Protein AF-A0A0K8PWK3-F1 (afdb_monomer_lite)

pLDDT: mean 81.65, std 16.62, range [42.78, 98.25]

Structure (mmCIF, N/CA/C/O backbone):
data_AF-A0A0K8PWK3-F1
#
_entry.id   AF-A0A0K8PWK3-F1
#
loop_
_atom_site.group_PDB
_atom_site.id
_atom_site.type_symbol
_atom_site.label_atom_id
_atom_site.label_alt_id
_atom_site.label_comp_id
_atom_site.label_asym_id
_atom_site.label_entity_id
_atom_site.label_seq_id
_atom_site.pdbx_PDB_ins_code
_atom_site.Cartn_x
_atom_site.Cartn_y
_atom_site.Cartn_z
_atom_site.occupancy
_atom_site.B_iso_or_equiv
_atom_site.auth_seq_id
_atom_site.auth_comp_id
_atom_site.auth_asym_id
_atom_site.auth_atom_id
_atom_site.pdbx_PDB_model_num
ATOM 1 N N . MET A 1 1 ? -33.731 -23.211 30.037 1.00 50.69 1 MET A N 1
ATOM 2 C CA . MET A 1 1 ? -32.397 -22.953 29.445 1.00 50.69 1 MET A CA 1
ATOM 3 C C . MET A 1 1 ? -32.515 -22.995 27.926 1.00 50.69 1 MET A C 1
ATOM 5 O O . MET A 1 1 ? -33.249 -23.843 27.439 1.00 50.69 1 MET A O 1
ATOM 9 N N . ARG A 1 2 ? -31.773 -22.110 27.237 1.00 42.78 2 ARG A N 1
ATOM 10 C CA . ARG A 1 2 ? -31.769 -21.764 25.792 1.00 42.78 2 ARG A CA 1
ATOM 11 C C . ARG A 1 2 ? -32.763 -20.676 25.363 1.00 42.78 2 ARG A C 1
ATOM 13 O O . ARG A 1 2 ? -33.850 -20.954 24.878 1.00 42.78 2 ARG A O 1
ATOM 20 N N 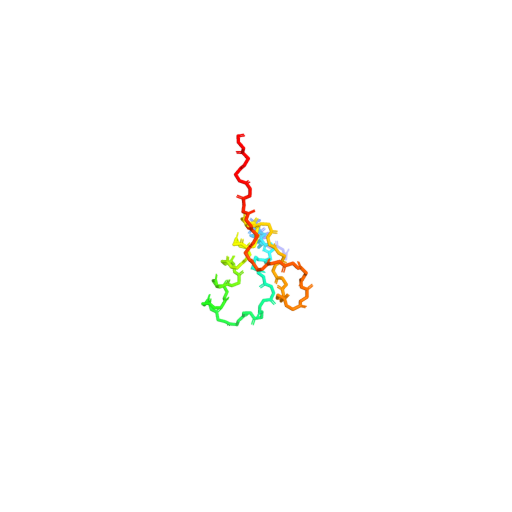. THR A 1 3 ? -32.332 -19.424 25.494 1.00 48.84 3 THR A N 1
ATOM 21 C CA . THR A 1 3 ? -32.824 -18.287 24.705 1.00 48.84 3 THR A CA 1
ATOM 22 C C . THR A 1 3 ? -32.203 -18.345 23.306 1.00 48.84 3 THR A C 1
ATOM 24 O O . THR A 1 3 ? -30.993 -18.517 23.162 1.00 48.84 3 THR A O 1
ATOM 27 N N . GLY A 1 4 ? -33.038 -18.257 22.269 1.00 50.91 4 GLY A N 1
ATOM 28 C CA . GLY A 1 4 ? -32.603 -18.208 20.877 1.00 50.91 4 GLY A CA 1
ATOM 29 C C . GLY A 1 4 ? -31.963 -16.861 20.560 1.00 50.91 4 GLY A C 1
ATOM 30 O O . GLY A 1 4 ? -32.644 -15.840 20.574 1.00 50.91 4 GLY A O 1
ATOM 31 N N . ALA A 1 5 ? -30.661 -16.861 20.274 1.00 63.91 5 ALA A N 1
ATOM 32 C CA . ALA A 1 5 ? -29.996 -15.711 19.685 1.00 63.91 5 ALA A CA 1
ATOM 33 C C . ALA A 1 5 ? -30.546 -15.503 18.265 1.00 63.91 5 ALA A C 1
ATOM 35 O O . ALA A 1 5 ? -30.507 -16.408 17.426 1.00 63.91 5 ALA A O 1
ATOM 36 N N . THR A 1 6 ? -31.090 -14.317 18.010 1.00 56.66 6 THR A N 1
ATOM 37 C CA . THR A 1 6 ? -31.375 -13.817 16.666 1.00 56.66 6 THR A CA 1
ATOM 38 C C . THR A 1 6 ? -30.099 -13.904 15.827 1.00 56.66 6 THR A C 1
ATOM 40 O O . THR A 1 6 ? -29.013 -13.599 16.316 1.00 56.66 6 THR A O 1
ATOM 43 N N . ARG A 1 7 ? -30.216 -14.375 14.577 1.00 58.25 7 ARG A N 1
ATOM 44 C CA . ARG A 1 7 ? -29.097 -14.489 13.627 1.00 58.25 7 ARG A CA 1
ATOM 45 C C . ARG A 1 7 ? -28.476 -13.105 13.421 1.00 58.25 7 ARG A C 1
ATOM 47 O O . ARG A 1 7 ? -28.978 -12.324 12.618 1.00 58.25 7 ARG A O 1
ATOM 54 N N . GLY A 1 8 ? -27.423 -12.795 14.173 1.00 55.19 8 GLY A N 1
ATOM 55 C CA . GLY A 1 8 ? -26.589 -11.629 13.927 1.00 55.19 8 GLY A CA 1
ATOM 56 C C . GLY A 1 8 ? -25.961 -11.788 12.551 1.00 55.19 8 GLY A C 1
ATOM 57 O O . GLY A 1 8 ? -25.454 -12.860 12.228 1.00 55.19 8 GLY A O 1
ATOM 58 N N . ALA A 1 9 ? -26.057 -10.758 11.715 1.00 61.81 9 ALA A N 1
ATOM 59 C CA . ALA A 1 9 ? -25.287 -10.716 10.488 1.00 61.81 9 ALA A CA 1
ATOM 60 C C . ALA A 1 9 ? -23.806 -10.817 10.873 1.00 61.81 9 ALA A C 1
ATOM 62 O O . ALA A 1 9 ? -23.259 -9.898 11.481 1.00 61.81 9 ALA A O 1
ATOM 63 N N . ASP A 1 10 ? -23.176 -11.948 10.557 1.00 63.59 10 ASP A N 1
ATOM 64 C CA . ASP A 1 10 ? -21.724 -12.054 10.556 1.00 63.59 10 ASP A CA 1
ATOM 65 C C . ASP A 1 10 ? -21.224 -11.042 9.525 1.00 63.59 10 ASP A C 1
ATOM 67 O O . ASP A 1 10 ? -21.262 -11.291 8.315 1.00 63.59 10 ASP A O 1
ATOM 71 N N . PHE A 1 11 ? -20.780 -9.875 9.990 1.00 59.94 11 PHE A N 1
ATOM 72 C CA . PHE A 1 11 ? -19.953 -8.997 9.182 1.00 59.94 11 PHE A CA 1
ATOM 73 C C . PHE A 1 11 ? -18.680 -9.784 8.898 1.00 59.94 11 PHE A C 1
ATOM 75 O O . PHE A 1 11 ? -17.762 -9.830 9.716 1.00 59.94 11 PHE A O 1
ATOM 82 N N . ARG A 1 12 ? -18.643 -10.475 7.755 1.00 68.56 12 ARG A N 1
ATOM 83 C CA . ARG A 1 12 ? -17.397 -11.026 7.241 1.00 68.56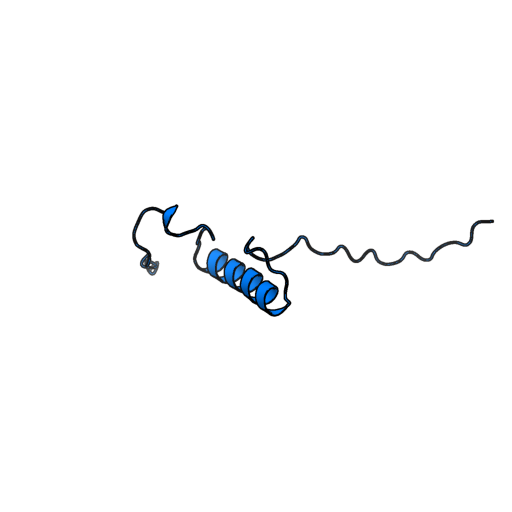 12 ARG A CA 1
ATOM 84 C C . ARG A 1 12 ? -16.491 -9.828 7.020 1.00 68.56 12 ARG A C 1
ATOM 86 O O . ARG A 1 12 ? -16.668 -9.085 6.059 1.00 68.56 12 ARG A O 1
ATOM 93 N N . CYS A 1 13 ? -15.582 -9.608 7.964 1.00 64.38 13 CYS A N 1
ATOM 94 C CA . CYS A 1 13 ? -14.511 -8.650 7.800 1.00 64.38 13 CYS A CA 1
ATOM 95 C C . CYS A 1 13 ? -13.797 -9.062 6.514 1.00 64.38 13 CYS A C 1
ATOM 97 O O . CYS A 1 13 ? -13.408 -10.227 6.374 1.00 64.38 13 CYS A O 1
ATOM 99 N N . ALA A 1 14 ? -13.729 -8.156 5.542 1.00 68.12 14 ALA A N 1
ATOM 100 C CA . ALA A 1 14 ? -12.948 -8.409 4.346 1.00 68.12 14 ALA A CA 1
ATOM 101 C C . ALA A 1 14 ? -11.522 -8.814 4.770 1.00 68.12 14 ALA A C 1
ATOM 103 O O . ALA A 1 14 ? -11.053 -8.371 5.826 1.00 68.12 14 ALA A O 1
ATOM 104 N N . PRO A 1 15 ? -10.834 -9.671 3.997 1.00 66.00 15 PRO A N 1
ATOM 105 C CA . PRO A 1 15 ? -9.424 -9.930 4.251 1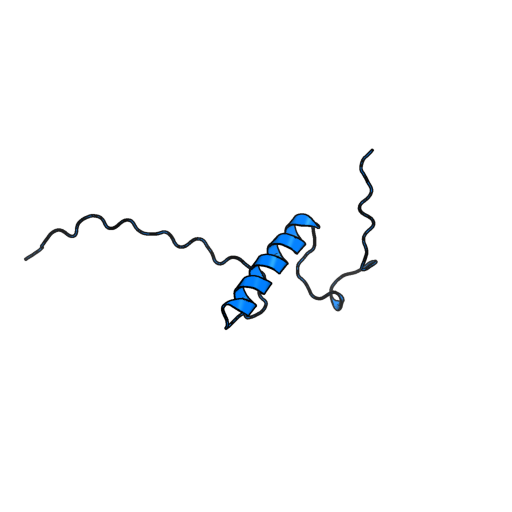.00 66.00 15 PRO A CA 1
ATOM 106 C C . PRO A 1 15 ? -8.656 -8.597 4.325 1.00 66.00 15 PRO A C 1
ATOM 108 O O . PRO A 1 15 ? -9.072 -7.621 3.692 1.00 66.00 15 PRO A O 1
ATOM 111 N N . PRO A 1 16 ? -7.570 -8.533 5.115 1.00 79.31 16 PRO A N 1
ATOM 112 C CA . PRO A 1 16 ? -6.813 -7.301 5.288 1.00 79.31 16 PRO A CA 1
ATOM 113 C C . PRO A 1 16 ? -6.353 -6.765 3.928 1.00 79.31 16 PRO A C 1
ATOM 115 O O . PRO A 1 16 ? -5.795 -7.511 3.125 1.00 79.31 16 PRO A O 1
ATOM 118 N N . ILE A 1 17 ? -6.616 -5.479 3.693 1.00 87.31 17 ILE A N 1
ATOM 119 C CA . ILE A 1 17 ? -6.168 -4.728 2.518 1.00 87.31 17 ILE A CA 1
ATOM 120 C C . ILE A 1 17 ? -4.940 -3.886 2.879 1.00 87.31 17 ILE A C 1
ATOM 122 O O . ILE A 1 17 ? -4.806 -3.420 4.013 1.00 87.31 17 ILE A O 1
ATOM 126 N N . GLY A 1 18 ? -4.072 -3.657 1.905 1.00 93.00 18 GLY A N 1
ATOM 127 C CA . GLY A 1 18 ? -2.850 -2.875 2.016 1.00 93.00 18 GLY A CA 1
ATOM 128 C C . GLY A 1 18 ? -1.581 -3.726 1.945 1.00 93.00 18 GLY A C 1
ATOM 129 O O . GLY A 1 18 ? -1.517 -4.856 2.435 1.00 93.00 18 GLY A O 1
ATOM 130 N N . LEU A 1 19 ? -0.517 -3.139 1.387 1.00 94.62 19 LEU A N 1
ATOM 131 C CA . LEU A 1 19 ? 0.810 -3.755 1.399 1.00 94.62 19 LEU A CA 1
ATOM 132 C C . LEU A 1 19 ? 1.326 -3.935 2.834 1.00 94.62 19 LEU A C 1
ATOM 134 O O . LEU A 1 19 ? 1.040 -3.135 3.724 1.00 94.62 19 LEU A O 1
ATOM 138 N N . GLY A 1 20 ? 2.151 -4.964 3.044 1.00 93.38 20 GLY A N 1
ATOM 139 C CA . GLY A 1 20 ? 2.741 -5.323 4.339 1.00 93.38 20 GLY A CA 1
ATOM 140 C C . GLY A 1 20 ? 3.804 -4.342 4.848 1.00 93.38 20 GLY A C 1
ATOM 141 O O . GLY A 1 20 ? 4.950 -4.730 5.046 1.00 93.38 20 GLY A O 1
ATOM 142 N N . LEU A 1 21 ? 3.433 -3.077 5.064 1.00 93.00 21 LEU A N 1
ATOM 143 C CA . LEU A 1 21 ? 4.314 -2.005 5.547 1.00 93.00 21 LEU A CA 1
ATOM 144 C C . LEU A 1 21 ? 4.448 -1.971 7.080 1.00 93.00 21 LEU A C 1
ATOM 146 O O . LEU A 1 21 ? 5.228 -1.186 7.608 1.00 93.00 21 LEU A O 1
ATOM 150 N N . GLY A 1 22 ? 3.684 -2.802 7.797 1.00 94.31 22 GLY A N 1
ATOM 151 C CA . GLY A 1 22 ? 3.682 -2.827 9.263 1.00 94.31 22 GLY A CA 1
ATOM 152 C C . GLY A 1 22 ? 2.944 -1.646 9.899 1.00 94.31 22 GLY A C 1
ATOM 153 O O . GLY A 1 22 ? 3.381 -1.153 10.934 1.00 94.31 22 GLY A O 1
ATOM 154 N N . ALA A 1 23 ? 1.851 -1.190 9.276 1.00 95.25 23 ALA A N 1
ATOM 155 C CA . ALA A 1 23 ? 1.038 -0.080 9.765 1.00 95.25 23 ALA A CA 1
ATOM 156 C C . ALA A 1 23 ? 0.504 -0.313 11.192 1.00 95.25 23 ALA A C 1
ATOM 158 O O . ALA A 1 23 ? -0.001 -1.387 11.519 1.00 95.25 23 ALA A O 1
ATOM 159 N N . ARG A 1 24 ? 0.608 0.718 12.030 1.00 96.69 24 ARG A N 1
ATOM 160 C CA . ARG A 1 24 ? 0.191 0.785 13.439 1.00 96.69 24 ARG A CA 1
ATOM 161 C C . ARG A 1 24 ? -0.712 1.983 13.733 1.00 96.69 24 ARG A C 1
ATOM 163 O O . ARG A 1 24 ? -1.411 1.957 14.745 1.00 96.69 24 ARG A O 1
ATOM 170 N N . THR A 1 25 ? -0.732 2.997 12.868 1.00 97.50 25 THR A N 1
ATOM 171 C CA . THR A 1 25 ? -1.679 4.121 12.940 1.00 97.50 25 THR A CA 1
ATOM 172 C C . THR A 1 25 ? -2.694 4.103 11.785 1.00 97.50 25 THR A C 1
ATOM 174 O O . THR A 1 25 ? -2.483 3.419 10.772 1.00 97.50 25 THR A O 1
ATOM 177 N N . PRO A 1 26 ? -3.814 4.847 11.897 1.00 96.56 26 PRO A N 1
ATOM 178 C CA . PRO A 1 26 ? -4.756 5.021 10.791 1.00 96.56 26 PRO A CA 1
ATOM 179 C C . PRO A 1 26 ? -4.103 5.598 9.528 1.00 96.56 26 PRO A C 1
ATOM 181 O O . PRO A 1 26 ? -4.391 5.143 8.423 1.00 96.56 26 PRO A O 1
ATOM 184 N N . GLU A 1 27 ? -3.188 6.554 9.678 1.00 98.25 27 GLU A N 1
ATOM 185 C CA . GLU A 1 27 ? -2.459 7.175 8.569 1.00 98.25 27 GLU A CA 1
ATOM 186 C C . GLU A 1 27 ? -1.541 6.161 7.883 1.00 98.25 27 GLU A C 1
ATOM 188 O O . GLU A 1 27 ? -1.522 6.062 6.657 1.00 98.25 27 GLU A O 1
ATOM 193 N N . GLU A 1 28 ? -0.829 5.346 8.663 1.00 97.81 28 GLU A N 1
ATOM 194 C CA . GLU A 1 28 ? 0.006 4.268 8.128 1.00 97.81 28 GLU A CA 1
ATOM 195 C C . GLU A 1 28 ? -0.837 3.212 7.396 1.00 97.81 28 GLU A C 1
ATOM 197 O O . GLU A 1 28 ? -0.415 2.682 6.367 1.00 97.81 28 GLU A O 1
ATOM 202 N N . THR A 1 29 ? -2.055 2.948 7.876 1.00 95.75 29 THR A N 1
ATOM 203 C CA . THR A 1 29 ? -3.013 2.048 7.213 1.00 95.75 29 THR A CA 1
ATOM 204 C C . THR A 1 29 ? -3.519 2.650 5.900 1.00 95.75 29 THR A C 1
ATOM 206 O O . THR A 1 29 ? -3.626 1.960 4.889 1.00 95.75 29 THR A O 1
ATOM 209 N N . ALA A 1 30 ? -3.782 3.958 5.857 1.00 96.88 30 ALA A N 1
ATOM 210 C CA . ALA A 1 30 ? -4.142 4.634 4.613 1.00 96.88 30 ALA A CA 1
ATOM 211 C C . ALA A 1 30 ? -3.002 4.560 3.580 1.00 96.88 30 ALA A C 1
ATOM 213 O O . ALA A 1 30 ? -3.252 4.335 2.391 1.00 96.88 30 ALA A O 1
ATOM 214 N N . ILE A 1 31 ? -1.748 4.689 4.029 1.00 97.56 31 ILE A N 1
ATOM 215 C CA . ILE A 1 31 ? -0.565 4.540 3.174 1.00 97.56 31 ILE A CA 1
ATOM 216 C C . ILE A 1 31 ? -0.440 3.103 2.659 1.00 97.56 31 ILE A C 1
ATOM 218 O O . ILE A 1 31 ? -0.203 2.928 1.464 1.00 97.56 31 ILE A O 1
ATOM 222 N N . SER A 1 32 ? -0.630 2.078 3.498 1.00 96.88 32 SER A N 1
ATOM 223 C CA . SER A 1 32 ? -0.539 0.680 3.050 1.00 96.88 32 SER A CA 1
ATOM 224 C C . SER A 1 32 ? -1.569 0.353 1.966 1.00 96.88 32 SER A C 1
ATOM 226 O O . SER A 1 32 ? -1.220 -0.270 0.959 1.00 96.88 32 SER A O 1
ATOM 228 N N . ILE A 1 33 ? -2.803 0.838 2.125 1.00 96.25 33 ILE A N 1
ATOM 229 C CA . ILE A 1 33 ? -3.887 0.689 1.145 1.00 96.25 33 ILE A CA 1
ATOM 230 C C . ILE A 1 33 ? -3.551 1.436 -0.146 1.00 96.25 33 ILE A C 1
ATOM 232 O O . ILE A 1 33 ? -3.621 0.868 -1.235 1.00 96.25 33 ILE A O 1
ATOM 236 N N . THR A 1 34 ? -3.139 2.700 -0.037 1.00 97.44 34 THR A N 1
ATOM 237 C CA . THR A 1 34 ? -2.785 3.521 -1.206 1.00 97.44 34 THR A CA 1
ATOM 238 C C . THR A 1 34 ? -1.626 2.897 -1.983 1.00 97.44 34 THR A C 1
ATOM 240 O O . THR A 1 34 ? -1.650 2.860 -3.214 1.00 97.44 34 THR A O 1
ATOM 243 N N . ALA A 1 35 ? -0.633 2.351 -1.279 1.00 96.44 35 ALA A N 1
ATOM 244 C CA . ALA A 1 35 ? 0.501 1.675 -1.888 1.00 96.44 35 ALA A CA 1
ATOM 245 C C . ALA A 1 35 ? 0.078 0.410 -2.654 1.00 96.44 35 ALA A C 1
ATOM 247 O O . ALA A 1 35 ? 0.571 0.185 -3.760 1.00 96.44 35 ALA A O 1
ATOM 248 N N . GLU A 1 36 ? -0.871 -0.375 -2.129 1.00 96.06 36 GLU A N 1
ATOM 249 C CA . GLU A 1 36 ? -1.441 -1.519 -2.854 1.00 96.06 36 GLU A CA 1
ATOM 250 C C . GLU A 1 36 ? -2.187 -1.081 -4.119 1.00 96.06 36 GLU A C 1
ATOM 252 O O . GLU A 1 36 ? -1.952 -1.641 -5.191 1.00 96.06 36 GLU A O 1
ATOM 257 N N . ILE A 1 37 ? -3.017 -0.034 -4.036 1.00 95.69 37 ILE A N 1
ATOM 258 C CA . ILE A 1 37 ? -3.744 0.511 -5.195 1.00 95.69 37 ILE A CA 1
ATOM 259 C C . ILE A 1 37 ? -2.766 0.945 -6.292 1.00 95.69 37 ILE A C 1
ATOM 261 O O . ILE A 1 37 ? -2.955 0.614 -7.467 1.00 95.69 37 ILE A O 1
ATOM 265 N N . VAL A 1 38 ? -1.710 1.674 -5.926 1.00 94.38 38 VAL A N 1
ATOM 266 C CA . VAL A 1 38 ? -0.688 2.145 -6.871 1.00 94.38 38 VAL A CA 1
ATOM 267 C C . VAL A 1 38 ? 0.077 0.969 -7.477 1.00 94.38 38 VAL A C 1
ATOM 269 O O . VAL A 1 38 ? 0.270 0.937 -8.695 1.00 94.38 38 VAL A O 1
ATOM 272 N N . ALA A 1 39 ? 0.481 -0.010 -6.661 1.00 93.31 39 ALA A N 1
ATOM 273 C CA . ALA A 1 39 ? 1.154 -1.215 -7.138 1.00 93.31 39 ALA A CA 1
ATOM 274 C C . ALA A 1 39 ? 0.270 -1.973 -8.137 1.00 93.31 39 ALA A C 1
ATOM 276 O O . ALA A 1 39 ? 0.709 -2.242 -9.253 1.00 93.31 39 ALA A O 1
ATOM 277 N N . HIS A 1 40 ? -0.998 -2.217 -7.805 1.00 93.25 40 HIS A N 1
ATOM 278 C CA . HIS A 1 40 ? -1.944 -2.881 -8.697 1.00 93.25 40 HIS A CA 1
ATOM 279 C C . HIS A 1 40 ? -2.151 -2.098 -10.006 1.00 93.25 40 HIS A C 1
ATOM 281 O O . HIS A 1 40 ? -2.023 -2.657 -11.097 1.00 93.25 40 HIS A O 1
ATOM 287 N N . THR A 1 41 ? -2.390 -0.785 -9.917 1.00 93.06 41 THR A N 1
ATOM 288 C CA . THR A 1 41 ? -2.629 0.093 -11.080 1.00 93.06 41 THR A CA 1
ATOM 289 C C . THR A 1 41 ? -1.437 0.123 -12.035 1.00 93.06 41 THR A C 1
ATOM 291 O O . THR A 1 41 ? -1.607 0.103 -13.255 1.00 93.06 41 THR A O 1
ATOM 294 N N . ASN A 1 42 ? -0.222 0.123 -11.488 1.00 90.75 42 ASN A N 1
ATOM 295 C CA . ASN A 1 42 ? 1.011 0.201 -12.267 1.00 90.75 42 ASN A CA 1
ATOM 296 C C . ASN A 1 42 ? 1.627 -1.171 -12.577 1.00 90.75 42 ASN A C 1
ATOM 298 O O . ASN A 1 42 ? 2.726 -1.226 -13.132 1.00 90.75 42 ASN A O 1
ATOM 302 N N . ARG A 1 43 ? 0.956 -2.279 -12.219 1.00 90.88 43 ARG A N 1
ATOM 303 C CA . ARG A 1 43 ? 1.519 -3.644 -12.273 1.00 90.88 43 ARG A CA 1
ATOM 304 C C . ARG A 1 43 ? 2.887 -3.742 -11.569 1.00 90.88 43 ARG A C 1
ATOM 306 O O . ARG A 1 43 ? 3.796 -4.443 -12.019 1.00 90.88 43 ARG A O 1
ATOM 313 N N . GLY A 1 44 ? 3.048 -2.975 -10.494 1.00 91.12 44 GLY A N 1
ATOM 314 C CA . GLY A 1 44 ? 4.183 -3.008 -9.582 1.00 91.12 44 GLY A CA 1
ATOM 315 C C . GLY A 1 44 ? 4.054 -4.147 -8.572 1.00 91.12 44 GLY A C 1
ATOM 316 O O . GLY A 1 44 ? 2.963 -4.632 -8.295 1.00 91.12 44 GLY A O 1
ATOM 317 N N . THR A 1 45 ? 5.182 -4.579 -8.015 1.00 91.50 45 THR A N 1
ATOM 318 C CA . THR A 1 45 ? 5.244 -5.742 -7.113 1.00 91.50 45 THR A CA 1
ATOM 319 C C . THR A 1 45 ? 5.023 -5.397 -5.641 1.00 91.50 45 THR A C 1
ATOM 321 O O . THR A 1 45 ? 4.798 -6.297 -4.843 1.00 91.50 45 THR A O 1
ATOM 324 N N . GLY A 1 46 ? 5.158 -4.124 -5.253 1.00 92.19 46 GLY A N 1
ATOM 325 C CA . GLY A 1 46 ? 5.175 -3.714 -3.843 1.00 92.19 46 GLY A CA 1
ATOM 326 C C . GLY A 1 46 ? 6.435 -4.136 -3.068 1.00 92.19 46 GLY A C 1
ATOM 327 O O . GLY A 1 46 ? 6.504 -3.919 -1.863 1.00 92.19 46 GLY A O 1
ATOM 328 N N . LEU A 1 47 ? 7.433 -4.726 -3.739 1.00 93.44 47 LEU A N 1
ATOM 329 C CA . LEU A 1 47 ? 8.718 -5.106 -3.142 1.00 93.44 47 LEU A CA 1
ATOM 33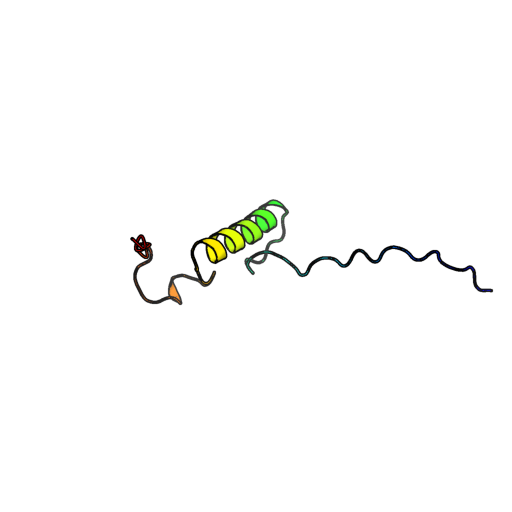0 C C . LEU A 1 47 ? 9.701 -3.923 -3.116 1.00 93.44 47 LEU A C 1
ATOM 332 O O . LEU A 1 47 ? 9.592 -3.024 -3.956 1.00 93.44 47 LEU A O 1
ATOM 336 N N . PRO A 1 48 ? 10.712 -3.943 -2.222 1.00 92.62 48 PRO A N 1
ATOM 337 C CA . PRO A 1 48 ? 11.814 -2.988 -2.265 1.00 92.62 48 PRO A CA 1
ATOM 338 C C . PRO A 1 48 ? 12.461 -2.935 -3.653 1.00 92.62 48 PRO A C 1
ATOM 340 O O . PRO A 1 48 ? 12.716 -3.974 -4.262 1.00 92.62 48 PRO A O 1
ATOM 343 N N . LEU A 1 49 ? 12.780 -1.731 -4.139 1.00 90.12 49 LEU A N 1
ATOM 344 C CA . LEU A 1 49 ? 13.392 -1.548 -5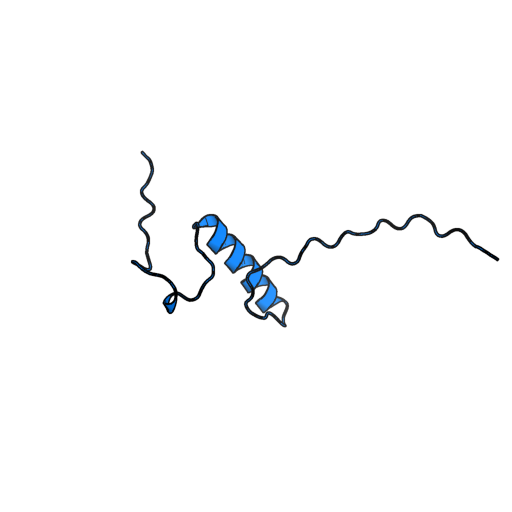.463 1.00 90.12 49 LEU A CA 1
ATOM 345 C C . LEU A 1 49 ? 14.728 -2.289 -5.609 1.00 90.12 49 LEU A C 1
ATOM 347 O O . LEU A 1 49 ? 15.046 -2.745 -6.700 1.00 90.12 49 LEU A O 1
ATOM 351 N N . SER A 1 50 ? 15.477 -2.462 -4.515 1.00 94.06 50 SER A N 1
ATOM 352 C CA . SER A 1 50 ? 16.719 -3.247 -4.479 1.00 94.06 50 SER A CA 1
ATOM 353 C C . SER A 1 50 ? 16.524 -4.727 -4.825 1.00 94.06 50 SER A C 1
ATOM 355 O O . SER A 1 50 ? 17.485 -5.388 -5.205 1.00 94.06 50 SER A O 1
ATOM 357 N N . HIS A 1 51 ? 15.303 -5.257 -4.700 1.00 94.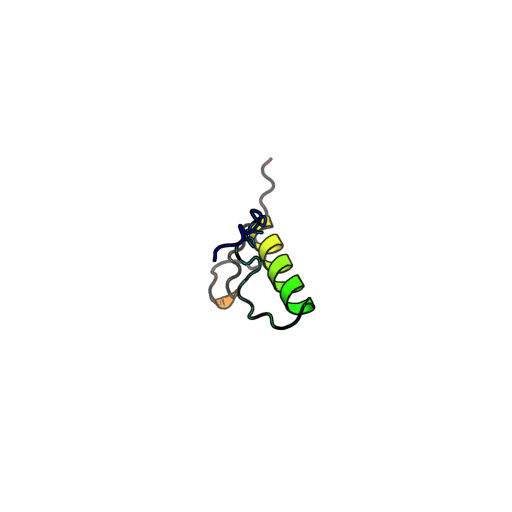56 51 HIS A N 1
ATOM 358 C CA . HIS A 1 51 ? 14.958 -6.631 -5.077 1.00 94.56 51 HIS A CA 1
ATOM 359 C C . HIS A 1 51 ? 14.445 -6.739 -6.520 1.00 94.56 51 HIS A C 1
ATOM 361 O O . HIS A 1 51 ? 14.115 -7.834 -6.973 1.00 94.56 51 HIS A O 1
ATOM 367 N N . LEU A 1 52 ? 14.338 -5.621 -7.243 1.00 90.50 52 LEU A N 1
ATOM 368 C CA . LEU A 1 52 ? 13.825 -5.580 -8.606 1.00 90.50 52 LEU A CA 1
ATOM 369 C C . LEU A 1 52 ? 14.951 -5.289 -9.595 1.00 90.50 52 LEU A C 1
ATOM 371 O O . LEU A 1 52 ? 15.867 -4.518 -9.326 1.00 90.50 52 LEU A O 1
ATOM 375 N N . SER A 1 53 ? 14.859 -5.893 -10.776 1.00 89.38 53 SER A N 1
ATOM 376 C CA . SER A 1 53 ? 15.748 -5.594 -11.897 1.00 89.38 53 SER A CA 1
ATOM 377 C C . SER A 1 53 ? 15.070 -4.671 -12.910 1.00 89.38 53 SER A C 1
ATOM 379 O O . SER A 1 53 ? 13.853 -4.724 -13.119 1.00 89.38 53 SER A O 1
ATOM 381 N N . GLY A 1 54 ? 15.887 -3.857 -13.578 1.00 86.94 54 GLY A N 1
ATOM 382 C CA . GLY A 1 54 ? 15.462 -2.932 -14.626 1.00 86.94 54 GLY A CA 1
ATOM 383 C C . GLY A 1 54 ? 15.224 -1.495 -14.140 1.00 86.94 54 GLY A C 1
ATOM 384 O O . GLY A 1 54 ? 15.424 -1.186 -12.966 1.00 86.94 54 GLY A O 1
ATOM 385 N N . PRO A 1 55 ? 14.829 -0.589 -15.050 1.00 85.19 55 PRO A N 1
ATOM 386 C CA . PRO A 1 55 ? 14.633 0.824 -14.736 1.00 85.19 55 PRO A CA 1
ATOM 387 C C . PRO A 1 55 ? 13.488 1.059 -13.744 1.00 85.19 55 PRO A C 1
ATOM 389 O O . PRO A 1 55 ? 12.451 0.397 -13.815 1.00 85.19 55 PRO A O 1
ATOM 392 N N . ILE A 1 56 ? 13.645 2.070 -12.882 1.00 86.12 56 ILE A N 1
ATOM 393 C CA . ILE A 1 56 ? 12.607 2.497 -11.925 1.00 86.12 56 ILE A CA 1
ATOM 394 C C . ILE A 1 56 ? 11.366 3.014 -12.672 1.00 86.12 56 ILE A C 1
ATOM 396 O O . ILE A 1 56 ? 10.236 2.677 -12.328 1.00 86.12 56 ILE A O 1
ATOM 400 N N . HIS A 1 57 ? 11.570 3.776 -13.748 1.00 83.69 57 HIS A N 1
ATOM 401 C CA . HIS A 1 57 ? 10.498 4.266 -14.609 1.00 83.69 57 HIS A CA 1
ATOM 402 C C . HIS A 1 57 ? 10.317 3.319 -15.795 1.00 83.69 57 HIS A C 1
ATOM 404 O O . HIS A 1 57 ? 11.005 3.430 -16.810 1.00 83.69 57 HIS A O 1
ATOM 410 N N . ARG A 1 58 ? 9.389 2.367 -15.680 1.00 75.25 58 ARG A N 1
ATOM 411 C CA . ARG A 1 58 ? 8.972 1.564 -16.834 1.00 75.25 58 ARG A CA 1
ATOM 412 C C . ARG A 1 58 ? 8.102 2.446 -17.719 1.00 75.25 58 ARG A C 1
ATOM 414 O O . ARG A 1 58 ? 7.027 2.863 -17.295 1.00 75.25 58 ARG A O 1
ATOM 421 N N . ASN A 1 59 ? 8.574 2.752 -18.928 1.00 71.69 59 ASN A N 1
ATOM 422 C CA . ASN A 1 59 ? 7.763 3.472 -19.901 1.00 71.69 59 ASN A CA 1
ATOM 423 C C . ASN A 1 59 ? 6.499 2.642 -20.149 1.00 71.69 59 ASN A C 1
ATOM 425 O O . ASN A 1 59 ? 6.589 1.510 -20.632 1.00 71.69 59 ASN A O 1
ATOM 429 N N . ARG A 1 60 ? 5.334 3.169 -19.762 1.00 69.19 60 ARG A N 1
ATOM 430 C CA . ARG A 1 60 ? 4.048 2.568 -20.104 1.00 69.19 60 ARG A CA 1
ATOM 431 C C . ARG A 1 60 ? 3.940 2.715 -21.610 1.00 69.19 60 ARG A C 1
ATOM 433 O O . ARG A 1 60 ? 3.524 3.770 -22.072 1.00 69.19 60 ARG A O 1
ATOM 440 N N . ALA A 1 61 ? 4.395 1.707 -22.357 1.00 61.69 61 ALA A N 1
ATOM 441 C CA . ALA A 1 61 ? 4.183 1.660 -23.791 1.00 61.69 61 ALA A CA 1
ATOM 442 C C . ALA A 1 61 ? 2.685 1.884 -23.992 1.00 61.69 61 ALA A C 1
ATOM 444 O O . ALA A 1 61 ? 1.867 1.068 -23.563 1.00 61.69 61 ALA A O 1
ATOM 445 N N . LEU A 1 62 ? 2.339 3.064 -24.505 1.00 59.12 62 LEU A N 1
ATOM 446 C CA . LEU A 1 62 ? 0.993 3.351 -24.950 1.00 59.12 62 LEU A CA 1
ATOM 447 C C . LEU A 1 62 ? 0.727 2.281 -25.999 1.00 59.12 62 LEU A C 1
ATOM 449 O O . LEU A 1 62 ? 1.426 2.227 -27.009 1.00 59.12 62 LEU A O 1
ATOM 453 N N . VAL A 1 63 ? -0.178 1.357 -25.692 1.00 50.97 63 VAL A N 1
ATOM 454 C CA . VAL A 1 63 ? -0.678 0.446 -26.713 1.00 50.97 63 VAL A CA 1
ATOM 455 C C . VAL A 1 63 ? -1.387 1.355 -27.725 1.00 50.97 63 VAL A C 1
ATOM 457 O O . VAL A 1 63 ? -2.251 2.115 -27.278 1.00 50.97 63 VAL A O 1
ATOM 460 N N . PRO A 1 64 ? -0.959 1.388 -29.001 1.00 55.03 64 PRO A N 1
ATOM 461 C CA . PRO A 1 64 ? -1.622 2.192 -30.021 1.00 55.03 64 PRO A CA 1
ATOM 462 C C . PRO A 1 64 ? -3.064 1.731 -30.253 1.00 55.03 64 PRO A C 1
ATOM 464 O O . PRO A 1 64 ? -3.351 0.530 -30.031 1.00 55.03 64 PRO A O 1
#

Foldseek 3Di:
DDDDDDPDPPPPDPPQAFAPPVDDDPVSSVVRNVLRVVCVVVVHDSDDCVVDDDDPDDPPPPPD

Radius of gyration: 19.98 Å; chains: 1; bounding box: 50×30×60 Å

Secondary structure (DSSP, 8-state):
------------PPPPPS-SS---SHHHHHHHHHHHHHHHHTT---S-GGG--S-SS-------

Sequence (64 aa):
MRTGATRGADFRCAPPIGLGLGARTPEETAISITAEIVAHTNRGTGLPLSHLSGPIHRNRALVP

Organism: Streptomyces azureus (NCBI:txid146537)